Protein AF-A0A2Z6QNI7-F1 (afdb_monomer_lite)

Organism: NCBI:txid94130

Foldseek 3Di:
DLLVVLVVCVVVVHDDPPQPDAAEDDDPDDPPPCPVQQVAWDWDDRNPDTYTYHHDDQPHWDDDPRDTDGNVPDCVVLVVVLVVVVVVVVVVCVPDPDDPVRVVCCCVPPSVVVSVD

pLDDT: mean 85.78, std 10.95, range [50.5, 96.69]

Seque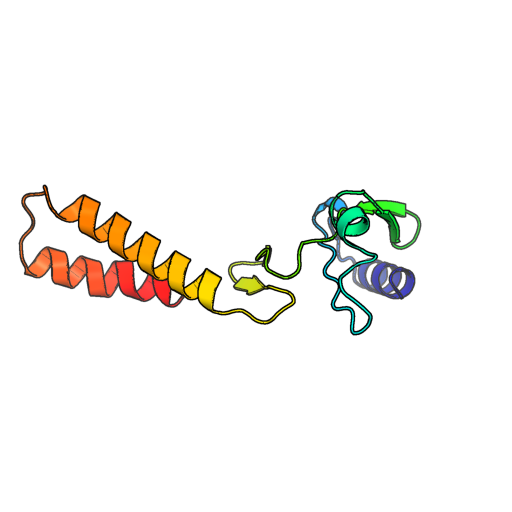nce (117 aa):
MLSIADSFYRLNDIQINKNKSELMMRTKIYKHRYSHIYNNKIDIQFGRESISIKAKQPHEPTRILGVYFNIENDEQYLISKVKAKINYLTNLMWKKKITDKHILYIFNRIIIPRVEY

Structure (mmCIF, N/CA/C/O backbone):
data_AF-A0A2Z6QNI7-F1
#
_entry.id   AF-A0A2Z6QNI7-F1
#
loop_
_atom_site.group_PDB
_atom_site.id
_atom_site.type_symbol
_atom_site.label_atom_id
_atom_site.label_alt_id
_atom_site.label_comp_id
_atom_site.label_asym_id
_atom_site.label_entity_id
_atom_site.label_seq_id
_atom_site.pdbx_PDB_ins_code
_atom_site.Cartn_x
_atom_site.Cartn_y
_atom_site.Cartn_z
_atom_site.occupancy
_atom_site.B_iso_or_equiv
_atom_site.auth_seq_id
_atom_site.auth_comp_id
_atom_site.auth_asym_id
_atom_site.auth_atom_id
_atom_site.pdbx_PDB_model_num
ATOM 1 N N . MET A 1 1 ? 18.833 -1.186 -20.604 1.00 66.19 1 MET A N 1
ATOM 2 C CA . MET A 1 1 ? 18.492 -1.951 -19.380 1.00 66.19 1 MET A CA 1
ATOM 3 C C . MET A 1 1 ? 17.054 -2.473 -19.422 1.00 66.19 1 MET A C 1
ATOM 5 O O . MET A 1 1 ? 16.879 -3.670 -19.261 1.00 66.19 1 MET A O 1
ATOM 9 N N . LEU A 1 2 ? 16.038 -1.651 -19.733 1.00 88.81 2 LEU A N 1
ATOM 10 C CA . LEU A 1 2 ? 14.641 -2.124 -19.857 1.00 88.81 2 LEU A CA 1
ATOM 11 C C . LEU A 1 2 ? 14.394 -3.103 -21.018 1.00 88.81 2 LEU A C 1
ATOM 13 O O . LEU A 1 2 ? 13.542 -3.974 -20.903 1.00 88.81 2 LEU A O 1
ATOM 17 N N . SER A 1 3 ? 15.169 -3.023 -22.102 1.00 90.62 3 SER A N 1
ATOM 18 C CA . SER A 1 3 ? 15.144 -4.020 -23.183 1.00 90.62 3 SER A CA 1
ATOM 19 C C . SER A 1 3 ? 15.540 -5.426 -22.715 1.00 90.62 3 SER A C 1
ATOM 21 O O . SER A 1 3 ? 14.971 -6.404 -23.186 1.00 90.62 3 SER A O 1
ATOM 23 N N . ILE A 1 4 ? 16.472 -5.522 -21.760 1.00 92.31 4 ILE A N 1
ATOM 24 C CA . ILE A 1 4 ? 16.910 -6.792 -21.162 1.00 92.31 4 ILE A CA 1
ATOM 25 C C . ILE A 1 4 ? 15.809 -7.354 -20.255 1.00 92.31 4 ILE A C 1
ATOM 27 O O . ILE A 1 4 ? 15.534 -8.551 -20.279 1.00 92.31 4 ILE A O 1
ATOM 31 N N . ALA A 1 5 ? 15.136 -6.485 -19.493 1.00 91.94 5 ALA A N 1
ATOM 32 C CA . ALA A 1 5 ? 13.981 -6.880 -18.692 1.00 91.94 5 ALA A CA 1
ATOM 33 C C . ALA A 1 5 ? 12.845 -7.405 -19.587 1.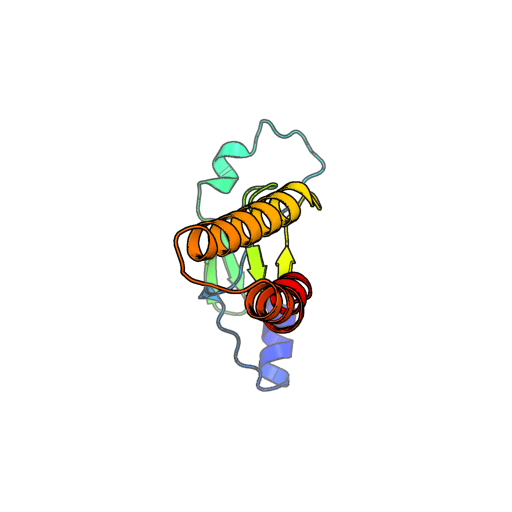00 91.94 5 ALA A C 1
ATOM 35 O O . ALA A 1 5 ? 12.345 -8.497 -19.350 1.00 91.94 5 ALA A O 1
ATOM 36 N N . ASP A 1 6 ? 12.508 -6.694 -20.670 1.00 93.12 6 ASP A N 1
ATOM 37 C CA . ASP A 1 6 ? 11.508 -7.137 -21.653 1.00 93.12 6 ASP A CA 1
ATOM 38 C C . ASP A 1 6 ? 11.880 -8.486 -22.289 1.00 93.12 6 ASP A C 1
ATOM 40 O O . ASP A 1 6 ? 11.036 -9.377 -22.367 1.00 93.12 6 ASP A O 1
ATOM 44 N N . SER A 1 7 ? 13.151 -8.698 -22.658 1.00 93.12 7 SER A N 1
ATOM 45 C CA . SER A 1 7 ? 13.592 -10.003 -23.165 1.00 93.12 7 SER A CA 1
ATOM 46 C C . SER A 1 7 ? 13.483 -11.110 -22.119 1.00 93.12 7 SER A C 1
ATOM 48 O O . SER A 1 7 ? 13.075 -12.215 -22.457 1.00 93.12 7 SER A O 1
ATOM 50 N N . PHE A 1 8 ? 13.801 -10.817 -20.855 1.00 94.38 8 PHE A N 1
ATOM 51 C CA . PHE A 1 8 ? 13.665 -11.777 -19.763 1.00 94.38 8 PHE A CA 1
ATOM 52 C C . PHE A 1 8 ? 12.198 -12.150 -19.534 1.00 94.38 8 PHE A C 1
ATOM 54 O O . PHE A 1 8 ? 11.881 -13.332 -19.433 1.00 94.38 8 PHE A O 1
ATOM 61 N N . TYR A 1 9 ? 11.293 -11.169 -19.505 1.00 94.12 9 TYR A N 1
ATOM 62 C CA . TYR A 1 9 ? 9.864 -11.431 -19.345 1.00 94.12 9 TYR A CA 1
ATOM 63 C C . TYR A 1 9 ? 9.319 -12.280 -20.489 1.00 94.12 9 TYR A C 1
ATOM 65 O O . TYR A 1 9 ? 8.621 -13.254 -20.236 1.00 94.12 9 TYR A O 1
ATOM 73 N N . ARG A 1 10 ? 9.705 -11.974 -21.732 1.00 92.75 10 ARG A N 1
ATOM 74 C CA . ARG A 1 10 ? 9.294 -12.752 -22.908 1.00 92.75 10 ARG A CA 1
ATOM 75 C C . ARG A 1 10 ? 9.860 -14.168 -22.919 1.00 92.75 10 ARG A C 1
ATOM 77 O O . ARG A 1 10 ? 9.159 -15.075 -23.331 1.00 92.75 10 ARG A O 1
ATOM 84 N N . LEU A 1 11 ? 11.107 -14.357 -22.488 1.00 96.38 11 LEU A N 1
ATOM 85 C CA . LEU A 1 11 ? 11.728 -15.682 -22.418 1.00 96.38 11 LEU A CA 1
ATOM 86 C C . LEU A 1 11 ? 11.055 -16.583 -21.374 1.00 96.38 11 LEU A C 1
ATOM 88 O O . LEU A 1 11 ? 11.033 -17.794 -21.545 1.00 96.38 11 LEU A O 1
ATOM 92 N N . ASN A 1 12 ? 10.517 -15.993 -20.307 1.00 96.69 12 ASN A N 1
ATOM 93 C CA . ASN A 1 12 ? 9.862 -16.719 -19.219 1.00 96.69 12 ASN A CA 1
ATOM 94 C C . ASN A 1 12 ? 8.323 -16.698 -19.314 1.00 96.69 12 ASN A C 1
ATOM 96 O O . ASN A 1 12 ? 7.664 -17.008 -18.326 1.00 96.69 12 ASN A O 1
ATOM 100 N N . ASP A 1 13 ? 7.749 -16.275 -20.448 1.00 95.06 13 ASP A N 1
ATOM 101 C CA . ASP A 1 13 ? 6.298 -16.116 -20.640 1.00 95.06 13 ASP A CA 1
ATOM 102 C C . ASP A 1 13 ? 5.598 -15.297 -19.531 1.00 95.06 13 ASP A C 1
ATOM 104 O O . ASP A 1 13 ? 4.446 -15.526 -19.159 1.00 95.06 13 ASP A O 1
ATOM 108 N N . ILE A 1 14 ? 6.292 -14.286 -18.998 1.00 94.75 14 ILE A N 1
ATOM 109 C CA . ILE A 1 14 ? 5.768 -13.373 -17.980 1.00 94.75 14 ILE A CA 1
ATOM 110 C C . ILE A 1 14 ? 5.111 -12.178 -18.668 1.00 94.75 14 ILE A C 1
ATOM 112 O O . ILE A 1 14 ? 5.773 -11.339 -19.284 1.00 94.75 14 ILE A O 1
ATOM 116 N N . GLN A 1 15 ? 3.800 -12.034 -18.493 1.00 91.25 15 GLN A N 1
ATOM 117 C CA . GLN A 1 15 ? 3.079 -10.854 -18.956 1.00 91.25 15 GLN A CA 1
ATOM 118 C C . GLN A 1 15 ? 3.156 -9.721 -17.922 1.00 91.25 15 GLN A C 1
ATOM 120 O O . GLN A 1 15 ? 2.633 -9.829 -16.813 1.00 91.25 15 GLN A O 1
ATOM 125 N N . ILE A 1 16 ? 3.762 -8.593 -18.302 1.00 89.81 16 ILE A N 1
ATOM 126 C CA . ILE A 1 16 ? 3.847 -7.391 -17.462 1.00 89.81 16 ILE A CA 1
ATOM 127 C C . ILE A 1 16 ? 2.902 -6.309 -17.977 1.00 89.81 16 ILE A C 1
ATOM 129 O O . ILE A 1 16 ? 2.924 -5.939 -19.150 1.00 89.81 16 ILE A O 1
ATOM 133 N N . ASN A 1 17 ? 2.108 -5.730 -17.075 1.00 89.88 17 ASN A N 1
ATOM 134 C CA . ASN A 1 17 ? 1.338 -4.527 -17.373 1.00 89.88 17 ASN A CA 1
ATOM 135 C C . ASN A 1 17 ? 2.226 -3.286 -17.210 1.00 89.88 17 ASN A C 1
ATOM 137 O O . ASN A 1 17 ? 2.317 -2.713 -16.123 1.00 89.88 17 ASN A O 1
ATOM 141 N N . LYS A 1 18 ? 2.868 -2.870 -18.303 1.00 88.75 18 LYS A N 1
ATOM 142 C CA . LYS A 1 18 ? 3.812 -1.742 -18.323 1.00 88.75 18 LYS A CA 1
ATOM 143 C C . LYS A 1 18 ? 3.166 -0.400 -17.943 1.00 88.75 18 LYS A C 1
ATOM 145 O O . LYS A 1 18 ? 3.831 0.467 -17.393 1.00 88.75 18 LYS A O 1
ATOM 150 N N . ASN A 1 19 ? 1.855 -0.243 -18.144 1.00 87.50 19 ASN A N 1
ATOM 151 C CA . ASN A 1 19 ? 1.124 0.969 -17.749 1.00 87.50 19 ASN A CA 1
ATOM 152 C C . ASN A 1 19 ? 0.943 1.098 -16.228 1.00 87.50 19 ASN A C 1
ATOM 154 O O . ASN A 1 19 ? 0.613 2.176 -15.743 1.00 87.50 19 ASN A O 1
ATOM 158 N N . LYS A 1 20 ? 1.138 0.009 -15.472 1.00 88.12 20 LYS A N 1
ATOM 159 C CA . LYS A 1 20 ? 1.143 0.017 -14.000 1.00 88.12 20 LYS A CA 1
ATOM 160 C C . LYS A 1 20 ? 2.544 0.223 -13.412 1.00 88.12 20 LYS A C 1
ATOM 162 O O . LYS A 1 20 ? 2.710 0.110 -12.200 1.00 88.12 20 LYS A O 1
ATOM 167 N N . SER A 1 21 ? 3.553 0.465 -14.247 1.00 89.25 21 SER A N 1
ATOM 168 C CA . SER A 1 21 ? 4.908 0.754 -13.786 1.00 89.25 21 SER A CA 1
ATOM 169 C C . SER A 1 21 ? 4.996 2.159 -13.189 1.00 89.25 21 SER A C 1
ATOM 171 O O . SER A 1 21 ? 4.403 3.105 -13.699 1.00 89.25 21 SER A O 1
ATOM 173 N N . GLU A 1 22 ? 5.772 2.287 -12.117 1.00 89.38 22 GLU A N 1
ATOM 174 C CA . GLU A 1 22 ? 5.972 3.536 -11.381 1.00 89.38 22 GLU A CA 1
ATOM 175 C C . GLU A 1 22 ? 7.439 3.963 -11.494 1.00 89.38 22 GLU A C 1
ATOM 177 O O . GLU A 1 22 ? 8.342 3.145 -11.305 1.00 89.38 22 GLU A O 1
ATOM 182 N N . LEU A 1 23 ? 7.689 5.239 -11.813 1.00 88.56 23 LEU A N 1
ATOM 183 C CA . LEU A 1 23 ? 9.044 5.784 -11.918 1.00 88.56 23 LEU A CA 1
ATOM 184 C C . LEU A 1 23 ? 9.433 6.488 -10.618 1.00 88.56 23 LEU A C 1
ATOM 186 O O . LEU A 1 23 ? 8.880 7.528 -10.263 1.00 88.56 23 LEU A O 1
ATOM 190 N N . MET A 1 24 ? 10.448 5.948 -9.951 1.00 86.94 24 MET A N 1
ATOM 191 C CA . MET A 1 24 ? 11.058 6.529 -8.760 1.00 86.94 24 MET A CA 1
ATOM 192 C C . MET A 1 24 ? 12.507 6.904 -9.047 1.00 86.94 24 MET A C 1
ATOM 194 O O . MET A 1 24 ? 13.275 6.086 -9.549 1.00 86.94 24 MET A O 1
ATOM 198 N N . MET A 1 25 ? 12.896 8.136 -8.722 1.00 82.31 25 MET A N 1
ATOM 199 C CA . MET A 1 25 ? 14.231 8.657 -9.017 1.00 82.31 25 MET A CA 1
ATOM 200 C C . MET A 1 25 ? 14.860 9.271 -7.771 1.00 82.31 25 MET A C 1
ATOM 202 O O . MET A 1 25 ? 14.355 10.253 -7.235 1.00 82.31 25 MET A O 1
ATOM 206 N N . ARG A 1 26 ? 16.005 8.735 -7.341 1.00 76.00 26 ARG A N 1
ATOM 207 C CA . ARG A 1 26 ? 16.826 9.327 -6.278 1.00 76.00 26 ARG A CA 1
ATOM 208 C C . ARG A 1 26 ? 17.989 10.086 -6.916 1.00 76.00 26 ARG A C 1
ATOM 210 O O . ARG A 1 26 ? 18.907 9.464 -7.443 1.00 76.00 26 ARG A O 1
ATOM 217 N N . THR A 1 27 ? 17.961 11.418 -6.892 1.00 68.12 27 THR A N 1
ATOM 218 C CA . THR A 1 27 ? 19.075 12.240 -7.399 1.00 68.12 27 THR A CA 1
ATOM 219 C C . THR A 1 27 ? 19.999 12.684 -6.268 1.00 68.12 27 THR A C 1
ATOM 221 O O . THR A 1 27 ? 19.537 13.053 -5.192 1.00 68.12 27 THR A O 1
ATOM 224 N N . LYS A 1 28 ? 21.313 12.686 -6.520 1.00 62.84 28 LYS A N 1
ATOM 225 C CA . LYS A 1 28 ? 22.319 13.276 -5.618 1.00 62.84 28 LYS A CA 1
ATOM 226 C C . LYS A 1 28 ? 22.590 14.760 -5.917 1.00 62.84 28 LYS A C 1
ATOM 228 O O . LYS A 1 28 ? 23.290 15.410 -5.151 1.00 62.84 28 LYS A O 1
ATOM 233 N N . ILE A 1 29 ? 22.062 15.300 -7.023 1.00 53.19 29 ILE A N 1
ATOM 234 C CA . ILE A 1 29 ? 22.453 16.609 -7.570 1.00 53.19 29 ILE A CA 1
ATOM 235 C C . ILE A 1 29 ? 21.275 17.594 -7.483 1.00 53.19 29 ILE A C 1
ATOM 237 O O . ILE A 1 29 ? 20.213 17.344 -8.048 1.00 53.19 29 ILE A O 1
ATOM 241 N N . TYR A 1 30 ? 21.503 18.690 -6.747 1.00 50.50 30 TYR A N 1
ATOM 242 C CA . TYR A 1 30 ? 20.702 19.909 -6.540 1.00 50.50 30 TYR A CA 1
ATOM 243 C C . TYR A 1 30 ? 19.194 19.848 -6.863 1.00 50.50 30 TYR A C 1
ATOM 245 O O . TYR A 1 30 ? 18.761 19.950 -8.012 1.00 50.50 30 TYR A O 1
ATOM 253 N N . LYS A 1 31 ? 18.388 19.832 -5.790 1.00 52.97 31 LYS A N 1
ATOM 254 C CA . LYS A 1 31 ? 16.910 19.808 -5.756 1.00 52.97 31 LYS A CA 1
ATOM 255 C C . LYS A 1 31 ? 16.207 20.890 -6.599 1.00 52.97 31 LYS A C 1
ATOM 257 O O . LYS A 1 31 ? 15.034 20.733 -6.922 1.00 52.97 31 LYS A O 1
ATOM 262 N N . HIS A 1 32 ? 16.891 21.970 -6.978 1.00 51.91 32 HIS A N 1
ATOM 263 C CA . HIS A 1 32 ? 16.262 23.153 -7.573 1.00 51.91 32 HIS A CA 1
ATOM 264 C C . HIS A 1 32 ? 15.952 23.055 -9.077 1.00 51.91 32 HIS A C 1
ATOM 266 O O . HIS A 1 32 ? 15.115 23.814 -9.552 1.00 51.91 32 HIS A O 1
ATOM 272 N N . ARG A 1 33 ? 16.559 22.130 -9.840 1.00 50.72 33 ARG A N 1
ATOM 273 C CA . ARG A 1 33 ? 16.358 22.054 -11.308 1.00 50.72 33 ARG A CA 1
ATOM 274 C C . ARG A 1 33 ? 15.248 21.106 -11.775 1.00 50.72 33 ARG A C 1
ATOM 276 O O . ARG A 1 33 ? 14.972 21.049 -12.968 1.00 50.72 33 ARG A O 1
ATOM 283 N N . TYR A 1 34 ? 14.607 20.369 -10.867 1.00 54.12 34 TYR A N 1
ATOM 284 C CA . TYR A 1 34 ? 13.800 19.202 -11.246 1.00 54.12 34 TYR A CA 1
ATOM 285 C C . TYR A 1 34 ? 12.360 19.197 -10.723 1.00 54.12 34 TYR A C 1
ATOM 287 O O . TYR A 1 34 ? 11.654 18.215 -10.935 1.00 54.12 34 TYR A O 1
ATOM 295 N N . SER A 1 35 ? 11.873 20.284 -10.112 1.00 55.84 35 SER A N 1
ATOM 296 C CA . SER A 1 35 ? 10.451 20.383 -9.726 1.00 55.84 35 SER A CA 1
ATOM 297 C C . SER A 1 35 ? 9.517 20.175 -10.930 1.00 55.84 35 SER A C 1
ATOM 299 O O . SER A 1 35 ? 8.489 19.513 -10.812 1.00 55.84 35 SER A O 1
ATOM 301 N N . HIS A 1 36 ? 9.926 20.651 -12.110 1.00 56.09 36 HIS A N 1
ATOM 302 C CA . HIS A 1 36 ? 9.205 20.472 -13.370 1.00 56.09 36 HIS A CA 1
ATOM 303 C C . HIS A 1 36 ? 9.224 19.023 -13.890 1.00 56.09 36 HIS A C 1
ATOM 305 O O . HIS A 1 36 ? 8.291 18.620 -14.580 1.00 56.09 36 HIS A O 1
ATOM 311 N N . ILE A 1 37 ? 10.231 18.215 -13.530 1.00 64.62 37 ILE A N 1
ATOM 312 C CA . ILE A 1 37 ? 10.332 16.811 -13.969 1.00 64.62 37 ILE A CA 1
ATOM 313 C C . ILE A 1 37 ? 9.257 15.952 -13.305 1.00 64.62 37 ILE A C 1
ATOM 315 O O . ILE A 1 37 ? 8.681 15.087 -13.956 1.00 64.62 37 ILE A O 1
ATOM 319 N N . TYR A 1 38 ? 8.922 16.223 -12.042 1.00 70.12 38 TYR A N 1
ATOM 320 C CA . TYR A 1 38 ? 7.873 15.471 -11.354 1.00 70.12 38 TYR A CA 1
ATOM 321 C C . TYR A 1 38 ? 6.473 15.780 -11.870 1.00 70.12 38 TYR A C 1
ATOM 323 O O . TYR A 1 38 ? 5.575 14.999 -11.602 1.00 70.12 38 TYR A O 1
ATOM 331 N N . ASN A 1 39 ? 6.251 16.896 -12.574 1.00 75.12 39 ASN A N 1
ATOM 332 C CA . ASN A 1 39 ? 4.931 17.248 -13.104 1.00 75.12 39 ASN A CA 1
ATOM 333 C C . ASN A 1 39 ? 4.716 16.812 -14.554 1.00 75.12 39 ASN A C 1
ATOM 335 O O . ASN A 1 39 ? 3.567 16.610 -14.951 1.00 75.12 39 ASN A O 1
ATOM 339 N N . ASN A 1 40 ? 5.795 16.594 -15.300 1.00 82.56 40 ASN A N 1
ATOM 340 C CA . ASN A 1 40 ? 5.734 16.216 -16.702 1.00 82.56 40 ASN A CA 1
ATOM 341 C C . ASN A 1 40 ? 5.771 14.692 -16.866 1.00 82.56 40 ASN A C 1
ATOM 343 O O . ASN A 1 40 ? 6.365 13.970 -16.063 1.00 82.56 40 ASN A O 1
ATOM 347 N N . LYS A 1 41 ? 5.124 14.195 -17.923 1.00 85.31 41 LYS A N 1
ATOM 348 C CA . LYS A 1 41 ? 5.297 12.804 -18.347 1.00 85.31 41 LYS A CA 1
ATOM 349 C C . LYS A 1 41 ? 6.594 12.675 -19.136 1.00 85.31 41 LYS A C 1
ATOM 351 O O . LYS A 1 41 ? 6.969 13.586 -19.871 1.00 85.31 41 LYS A O 1
ATOM 356 N N . ILE A 1 42 ? 7.256 11.543 -18.962 1.00 87.25 42 ILE A N 1
ATOM 357 C CA . ILE A 1 42 ? 8.471 11.163 -19.666 1.00 87.25 42 ILE A CA 1
ATOM 358 C C . ILE A 1 42 ? 8.146 9.896 -20.443 1.00 87.25 42 ILE A C 1
ATOM 360 O O . ILE A 1 42 ? 7.601 8.946 -19.878 1.00 87.25 42 ILE A O 1
ATOM 364 N N . ASP A 1 43 ? 8.501 9.883 -21.720 1.00 89.56 43 ASP A N 1
ATOM 365 C CA . ASP A 1 43 ? 8.364 8.695 -22.548 1.00 89.56 43 ASP A CA 1
ATOM 366 C C . ASP A 1 43 ? 9.616 7.829 -22.408 1.00 89.56 43 ASP A C 1
ATOM 368 O O . ASP A 1 43 ? 10.747 8.280 -22.605 1.00 89.56 43 ASP A O 1
ATOM 372 N N . ILE A 1 44 ? 9.409 6.576 -22.018 1.00 88.56 44 ILE A N 1
ATOM 373 C CA . ILE A 1 44 ? 10.464 5.610 -21.733 1.00 88.56 44 ILE A CA 1
ATOM 374 C C . ILE A 1 44 ? 10.278 4.424 -22.668 1.00 88.56 44 ILE A C 1
ATOM 376 O O . ILE A 1 44 ? 9.207 3.824 -22.713 1.00 88.56 44 ILE A O 1
ATOM 380 N N . GLN A 1 45 ? 11.334 4.031 -23.379 1.00 90.56 45 GLN A N 1
ATOM 381 C CA . GLN A 1 45 ? 11.300 2.777 -24.126 1.00 90.56 45 GLN A CA 1
ATOM 382 C C . GLN A 1 45 ? 11.402 1.566 -23.194 1.00 90.56 45 GLN A C 1
ATOM 384 O O . GLN A 1 45 ? 12.376 1.399 -22.454 1.00 90.56 45 GLN A O 1
ATOM 389 N N . PHE A 1 46 ? 10.419 0.677 -23.300 1.00 88.44 46 PHE A N 1
ATOM 390 C CA . PHE A 1 46 ? 10.348 -0.600 -22.609 1.00 88.44 46 PHE A CA 1
ATOM 391 C C . PHE A 1 46 ? 10.208 -1.726 -23.640 1.00 88.44 46 PHE A C 1
ATOM 393 O O . PHE A 1 46 ? 9.109 -2.101 -24.067 1.00 88.44 46 PHE A O 1
ATOM 400 N N . GLY A 1 47 ? 11.354 -2.281 -24.037 1.00 86.69 47 GLY A N 1
ATOM 401 C CA . GLY A 1 47 ? 11.416 -3.257 -25.120 1.00 86.69 47 GLY A CA 1
ATOM 402 C C . GLY A 1 47 ? 11.132 -2.582 -26.458 1.00 86.69 47 GLY A C 1
ATOM 403 O O . GLY A 1 47 ? 11.843 -1.659 -26.841 1.00 86.69 47 GLY A O 1
ATOM 404 N N . ARG A 1 48 ? 10.095 -3.046 -27.160 1.00 85.62 48 ARG A N 1
ATOM 405 C CA . ARG A 1 48 ? 9.649 -2.476 -28.447 1.00 85.62 48 ARG A CA 1
ATOM 406 C C . ARG A 1 48 ? 8.593 -1.376 -28.306 1.00 85.62 48 ARG A C 1
ATOM 408 O O . ARG A 1 48 ? 8.232 -0.754 -29.298 1.00 85.62 48 ARG A O 1
ATOM 415 N N . GLU A 1 49 ? 8.088 -1.154 -27.098 1.00 89.06 49 GLU A N 1
ATOM 416 C CA . GLU A 1 49 ? 7.002 -0.216 -26.813 1.00 89.06 49 GLU A CA 1
ATOM 417 C C . GLU A 1 49 ? 7.537 1.009 -26.067 1.00 89.06 49 GLU A C 1
ATOM 419 O O . GLU A 1 49 ? 8.530 0.920 -25.343 1.00 89.06 49 GLU A O 1
ATOM 424 N N . SER A 1 50 ? 6.867 2.150 -26.221 1.00 89.69 50 SER A N 1
ATOM 425 C CA . SER A 1 50 ? 7.128 3.353 -25.427 1.00 89.69 50 SER A CA 1
ATOM 426 C C . SER A 1 50 ? 6.013 3.541 -24.406 1.00 89.69 50 SER A C 1
ATOM 428 O O . SER A 1 50 ? 4.837 3.414 -24.749 1.00 89.69 50 SER A O 1
ATOM 430 N N . ILE A 1 51 ? 6.377 3.838 -23.162 1.00 91.19 51 ILE A N 1
ATOM 431 C CA . ILE A 1 51 ? 5.436 4.105 -22.074 1.00 91.19 51 ILE A CA 1
ATOM 432 C C . ILE A 1 51 ? 5.623 5.521 -21.550 1.00 91.19 51 ILE A C 1
ATOM 434 O O . ILE A 1 51 ? 6.741 5.948 -21.273 1.00 91.19 51 ILE A O 1
ATOM 438 N N . SER A 1 52 ? 4.511 6.235 -21.390 1.00 90.94 52 SER A N 1
ATOM 439 C CA . SER A 1 52 ? 4.497 7.603 -20.878 1.00 90.94 52 SER A CA 1
ATOM 440 C C . SER A 1 52 ? 4.242 7.589 -19.373 1.00 90.94 52 SER A C 1
ATOM 442 O O . SER A 1 52 ? 3.116 7.339 -18.931 1.00 90.94 52 SER A O 1
ATOM 444 N N . ILE A 1 53 ? 5.284 7.826 -18.573 1.00 89.12 53 ILE A N 1
ATOM 445 C CA . ILE A 1 53 ? 5.245 7.708 -17.108 1.00 89.12 53 ILE A CA 1
ATOM 446 C C . ILE A 1 53 ? 5.608 9.039 -16.453 1.00 89.12 53 ILE A C 1
ATOM 448 O O . ILE A 1 53 ? 6.506 9.756 -16.886 1.00 89.12 53 ILE A O 1
ATOM 452 N N . LYS A 1 54 ? 4.902 9.364 -15.369 1.00 89.06 54 LYS A N 1
ATOM 453 C CA . LYS A 1 54 ? 5.202 10.503 -14.500 1.00 89.06 54 LYS A CA 1
ATOM 454 C C . LYS A 1 54 ? 6.095 10.045 -13.345 1.00 89.06 54 LYS A C 1
ATOM 456 O O . LYS A 1 54 ? 5.794 9.042 -12.704 1.00 89.06 54 LYS A O 1
ATOM 461 N N . ALA A 1 55 ? 7.168 10.781 -13.064 1.00 87.44 55 ALA A N 1
ATOM 462 C CA . ALA A 1 55 ? 8.015 10.490 -11.911 1.00 87.44 55 ALA A CA 1
ATOM 463 C C . ALA A 1 55 ? 7.286 10.805 -10.593 1.00 87.44 55 ALA A C 1
ATOM 465 O O . ALA A 1 55 ? 6.666 11.862 -10.454 1.00 87.44 55 ALA A O 1
ATOM 466 N N . LYS A 1 56 ? 7.397 9.906 -9.612 1.00 86.94 56 LYS A N 1
ATOM 467 C CA . LYS A 1 56 ? 6.872 10.105 -8.255 1.00 86.94 56 LYS A CA 1
ATOM 468 C C . LYS A 1 56 ? 7.706 11.116 -7.483 1.00 86.94 56 LYS A C 1
ATOM 470 O O . LYS A 1 56 ? 8.931 11.141 -7.610 1.00 86.94 56 LYS A O 1
ATOM 475 N N . GLN A 1 57 ? 7.046 11.941 -6.669 1.00 82.94 57 GLN A N 1
ATOM 476 C CA . GLN A 1 57 ? 7.767 12.883 -5.813 1.00 82.94 57 GLN A CA 1
ATOM 477 C C . GLN A 1 57 ? 8.555 12.137 -4.719 1.00 82.94 57 GLN A C 1
ATOM 479 O O . GLN A 1 57 ? 8.125 11.069 -4.284 1.00 82.94 57 GLN A O 1
ATOM 484 N N . PRO A 1 58 ? 9.667 12.700 -4.207 1.00 79.25 58 PRO A N 1
ATOM 485 C CA . PRO A 1 58 ? 10.536 11.999 -3.255 1.00 79.25 58 PRO A CA 1
ATOM 486 C C . PRO A 1 58 ? 9.840 11.509 -1.975 1.00 79.25 58 PRO A C 1
ATOM 488 O O . PRO A 1 58 ? 10.114 10.408 -1.492 1.00 79.25 58 PRO A O 1
ATOM 491 N N . HIS A 1 59 ? 8.905 12.313 -1.464 1.00 79.25 59 HIS A N 1
ATOM 492 C CA . HIS A 1 59 ? 8.115 12.021 -0.265 1.00 79.25 59 HIS A CA 1
ATOM 493 C C . HIS A 1 59 ? 6.735 11.428 -0.583 1.00 79.25 59 HIS A C 1
ATOM 495 O O . HIS A 1 59 ? 5.961 11.163 0.333 1.00 79.25 59 HIS A O 1
ATOM 501 N N . GLU A 1 60 ? 6.402 11.226 -1.862 1.00 83.69 60 GLU A N 1
ATOM 502 C CA . GLU A 1 60 ? 5.147 10.586 -2.244 1.00 83.69 60 GLU A CA 1
ATOM 503 C C . GLU A 1 60 ? 5.299 9.061 -2.125 1.00 83.69 60 GLU A C 1
ATOM 505 O O . GLU A 1 60 ? 6.101 8.448 -2.834 1.00 83.69 60 GLU A O 1
ATOM 510 N N . PRO A 1 61 ? 4.532 8.417 -1.238 1.00 86.62 61 PRO A N 1
ATOM 511 C CA . PRO A 1 61 ? 4.609 6.986 -1.027 1.00 86.62 61 PRO A CA 1
ATOM 512 C C . PRO A 1 61 ? 3.802 6.254 -2.099 1.00 86.62 61 PRO A C 1
ATOM 514 O O . PRO A 1 61 ? 2.651 6.585 -2.385 1.00 86.62 61 PRO A O 1
ATOM 517 N N . THR A 1 62 ? 4.379 5.196 -2.648 1.00 88.69 62 THR A N 1
ATOM 518 C CA . THR A 1 62 ? 3.735 4.320 -3.628 1.00 88.69 62 THR A CA 1
ATOM 519 C C . THR A 1 62 ? 3.534 2.947 -3.015 1.00 88.69 62 THR A C 1
ATOM 521 O O . THR A 1 62 ? 4.435 2.409 -2.377 1.00 88.69 62 THR A O 1
ATOM 524 N N . ARG A 1 63 ? 2.347 2.367 -3.196 1.00 87.94 63 ARG A N 1
ATOM 525 C CA . ARG A 1 63 ? 2.023 1.047 -2.654 1.00 87.94 63 ARG A CA 1
ATOM 526 C C . ARG A 1 63 ? 2.188 -0.019 -3.728 1.00 87.94 63 ARG A C 1
ATOM 528 O O . ARG A 1 63 ? 1.443 -0.008 -4.703 1.00 87.94 63 ARG A O 1
ATOM 535 N N . ILE A 1 64 ? 3.095 -0.967 -3.516 1.00 87.75 64 ILE A N 1
ATOM 536 C CA . ILE A 1 64 ? 3.296 -2.119 -4.403 1.00 87.75 64 ILE A CA 1
ATOM 537 C C . ILE A 1 64 ? 3.042 -3.383 -3.581 1.00 87.75 64 ILE A C 1
ATOM 539 O O . ILE A 1 64 ? 3.672 -3.597 -2.551 1.00 87.75 64 ILE A O 1
ATOM 543 N N . LEU A 1 65 ? 2.061 -4.187 -4.007 1.00 86.06 65 LEU A N 1
ATOM 544 C CA . LEU A 1 65 ? 1.679 -5.465 -3.377 1.00 86.06 65 LEU A CA 1
ATOM 545 C C . LEU A 1 65 ? 1.406 -5.405 -1.861 1.00 86.06 65 LEU A C 1
ATOM 547 O O . LEU A 1 65 ? 1.546 -6.396 -1.158 1.00 86.06 65 LEU A O 1
ATOM 551 N N . GLY A 1 66 ? 0.977 -4.252 -1.351 1.00 82.25 66 GLY A N 1
ATOM 552 C CA . GLY A 1 66 ? 0.673 -4.069 0.070 1.00 82.25 66 GLY A CA 1
ATOM 553 C C . GLY A 1 66 ? 1.662 -3.163 0.790 1.00 82.25 66 GLY A C 1
ATOM 554 O O . GLY A 1 66 ? 1.220 -2.396 1.643 1.00 82.25 66 GLY A O 1
ATOM 555 N N . VAL A 1 67 ? 2.920 -3.147 0.347 1.00 85.31 67 VAL A N 1
ATOM 556 C CA . VAL A 1 67 ? 4.040 -2.439 0.980 1.00 85.31 67 VAL A CA 1
ATOM 557 C C . VAL A 1 67 ? 4.170 -1.021 0.431 1.00 85.31 67 VAL A C 1
ATOM 559 O O . VAL A 1 67 ? 3.980 -0.790 -0.766 1.00 85.31 67 VAL A O 1
ATOM 562 N N . TYR A 1 68 ? 4.475 -0.063 1.308 1.00 86.94 68 TYR A N 1
ATOM 563 C CA . TYR A 1 68 ? 4.734 1.324 0.925 1.00 86.94 68 TYR A CA 1
ATOM 564 C C . TYR A 1 68 ? 6.218 1.547 0.664 1.00 86.94 68 TYR A C 1
ATOM 566 O O . TYR A 1 68 ? 7.058 1.242 1.502 1.00 86.94 68 TYR A O 1
ATOM 574 N N . PHE A 1 69 ? 6.508 2.146 -0.482 1.00 87.06 69 PHE A N 1
ATOM 575 C CA . PHE A 1 69 ? 7.836 2.558 -0.900 1.00 87.06 69 PHE A CA 1
ATOM 576 C C . PHE A 1 69 ? 7.851 4.069 -1.056 1.00 87.06 69 PHE A C 1
ATOM 578 O O . PHE A 1 69 ? 6.931 4.649 -1.633 1.00 87.06 69 PHE A O 1
ATOM 585 N N . ASN A 1 70 ? 8.908 4.709 -0.586 1.00 85.69 70 ASN A N 1
ATOM 586 C CA . ASN A 1 70 ? 9.208 6.090 -0.923 1.00 85.69 70 ASN A CA 1
ATOM 587 C C . ASN A 1 70 ? 10.697 6.223 -1.234 1.00 85.69 70 ASN A C 1
ATOM 589 O O . ASN A 1 70 ? 11.517 5.365 -0.904 1.00 85.69 70 ASN A O 1
ATOM 593 N N . ILE A 1 71 ? 11.039 7.301 -1.928 1.00 83.38 71 ILE A N 1
ATOM 594 C CA . ILE A 1 71 ? 12.402 7.491 -2.414 1.00 83.38 71 ILE A CA 1
ATOM 595 C C . ILE A 1 71 ? 13.320 7.865 -1.257 1.00 83.38 71 ILE A C 1
ATOM 597 O O . ILE A 1 71 ? 14.457 7.417 -1.247 1.00 83.38 71 ILE A O 1
ATOM 601 N N . GLU A 1 72 ? 12.840 8.635 -0.280 1.00 80.56 72 GLU A N 1
ATOM 602 C CA . GLU A 1 72 ? 13.650 9.141 0.838 1.00 80.56 72 GLU A CA 1
ATOM 603 C C . GLU A 1 72 ? 13.710 8.206 2.059 1.00 80.56 72 GLU A C 1
ATOM 605 O O . GLU A 1 72 ? 14.349 8.547 3.048 1.00 80.56 72 GLU A O 1
ATOM 610 N N . ASN A 1 73 ? 13.105 7.014 1.995 1.00 74.50 73 ASN A N 1
ATOM 611 C CA . ASN A 1 73 ? 12.959 6.098 3.137 1.00 74.50 73 ASN A CA 1
ATOM 612 C C . ASN A 1 73 ? 12.325 6.769 4.374 1.00 74.50 73 ASN A C 1
ATOM 614 O O . ASN A 1 73 ? 12.761 6.580 5.506 1.00 74.50 73 ASN A O 1
ATOM 618 N N . ASP A 1 74 ? 11.316 7.607 4.139 1.00 80.19 74 ASP A N 1
ATOM 619 C CA . ASP A 1 74 ? 10.645 8.389 5.175 1.00 80.19 74 ASP A CA 1
ATOM 620 C C . ASP A 1 74 ? 9.510 7.591 5.838 1.00 80.19 74 ASP A C 1
ATOM 622 O O . ASP A 1 74 ? 8.431 7.392 5.272 1.00 80.19 74 ASP A O 1
ATOM 626 N N . GLU A 1 75 ? 9.738 7.137 7.064 1.00 83.31 75 GLU A N 1
ATOM 627 C CA . GLU A 1 75 ? 8.753 6.372 7.832 1.00 83.31 75 GLU A CA 1
ATOM 628 C C . GLU A 1 75 ? 7.598 7.235 8.364 1.00 83.31 75 GLU A C 1
ATOM 630 O O . GLU A 1 75 ? 6.551 6.702 8.743 1.00 83.31 75 GLU A O 1
ATOM 635 N N . GLN A 1 76 ? 7.723 8.569 8.363 1.00 86.69 76 GLN A N 1
ATOM 636 C CA . GLN A 1 76 ? 6.718 9.461 8.949 1.00 86.69 76 GLN A CA 1
ATOM 637 C C 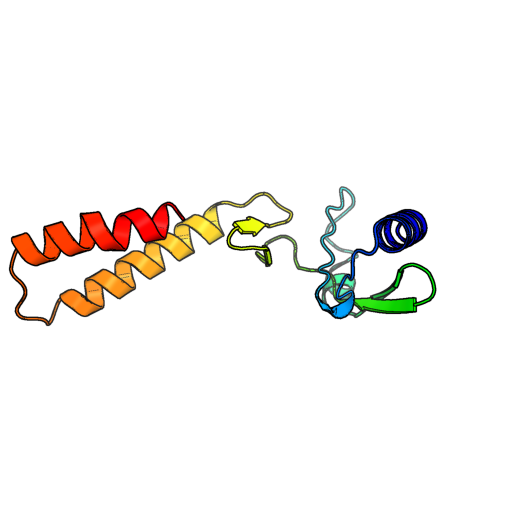. GLN A 1 76 ? 5.366 9.341 8.247 1.00 86.69 76 GLN A C 1
ATOM 639 O O . GLN A 1 76 ? 4.314 9.387 8.897 1.00 86.69 76 GLN A O 1
ATOM 644 N N . TYR A 1 77 ? 5.366 9.124 6.929 1.00 85.00 77 TYR A N 1
ATOM 645 C CA . TYR A 1 77 ? 4.133 8.851 6.199 1.00 85.00 77 TYR A CA 1
ATOM 646 C C . TYR A 1 77 ? 3.459 7.562 6.686 1.00 85.00 77 TYR A C 1
ATOM 648 O O . TYR A 1 77 ? 2.251 7.543 6.927 1.00 85.00 77 TYR A O 1
ATOM 656 N N . LEU A 1 78 ? 4.223 6.479 6.852 1.00 86.81 78 LEU A N 1
ATOM 657 C CA . LEU A 1 78 ? 3.667 5.199 7.282 1.00 86.81 78 LEU A CA 1
ATOM 658 C C . LEU A 1 78 ? 3.122 5.305 8.711 1.00 86.81 78 LEU A C 1
ATOM 660 O O . LEU A 1 78 ? 1.980 4.926 8.969 1.00 86.81 78 LEU A O 1
ATOM 664 N N . ILE A 1 79 ? 3.891 5.921 9.611 1.00 90.31 79 ILE A N 1
ATOM 665 C CA . ILE A 1 79 ? 3.502 6.154 11.006 1.00 90.31 79 ILE A CA 1
ATOM 666 C C . ILE A 1 79 ? 2.236 7.016 11.087 1.00 90.31 79 ILE A C 1
ATOM 668 O O . ILE A 1 79 ? 1.300 6.679 11.815 1.00 90.31 79 ILE A O 1
ATOM 672 N N . SER A 1 80 ? 2.174 8.125 10.344 1.00 90.88 80 SER A N 1
ATOM 673 C CA . SER A 1 80 ? 0.997 9.004 10.339 1.00 90.88 80 SER A CA 1
ATOM 674 C C . SER A 1 80 ? -0.242 8.288 9.799 1.00 90.88 80 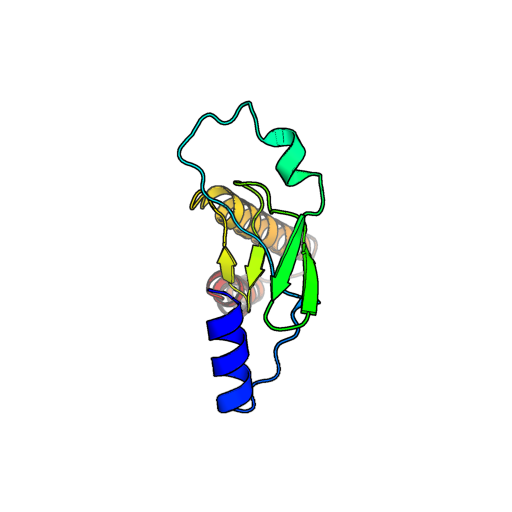SER A C 1
ATOM 676 O O . SER A 1 80 ? -1.328 8.425 10.366 1.00 90.88 80 SER A O 1
ATOM 678 N N . LYS A 1 81 ? -0.082 7.444 8.775 1.00 88.31 81 LYS A N 1
ATOM 679 C CA . LYS A 1 81 ? -1.160 6.622 8.221 1.00 88.31 81 LYS A CA 1
ATOM 680 C C . LYS A 1 81 ? -1.673 5.577 9.209 1.00 88.31 81 LYS A C 1
ATOM 682 O O . LYS A 1 81 ? -2.890 5.435 9.349 1.00 88.31 81 LYS A O 1
ATOM 687 N N . VAL A 1 82 ? -0.777 4.889 9.917 1.00 91.25 82 VAL A N 1
ATOM 688 C CA . VAL A 1 82 ? -1.132 3.940 10.986 1.00 91.25 82 VAL A CA 1
ATOM 689 C C . VAL A 1 82 ? -1.905 4.659 12.093 1.00 91.25 82 VAL A C 1
ATOM 691 O O . VAL A 1 82 ? -3.012 4.239 12.434 1.00 91.25 82 VAL A O 1
ATOM 694 N N . LYS A 1 83 ? -1.399 5.799 12.583 1.00 94.69 83 LYS A N 1
ATOM 695 C CA . LYS A 1 83 ? -2.083 6.620 13.599 1.00 94.69 83 LYS A CA 1
ATOM 696 C C . LYS A 1 83 ? -3.476 7.051 13.145 1.00 94.69 83 LYS A C 1
ATOM 698 O O . LYS A 1 83 ? -4.441 6.887 13.887 1.00 94.69 83 LYS A O 1
ATOM 703 N N . ALA A 1 84 ? -3.608 7.547 11.915 1.00 93.62 84 ALA A N 1
ATOM 704 C CA . ALA A 1 84 ? -4.896 7.950 11.359 1.00 93.62 84 ALA A CA 1
ATOM 705 C C . ALA A 1 84 ? -5.880 6.772 11.274 1.00 93.62 84 ALA A C 1
ATOM 707 O O . ALA A 1 84 ? -7.059 6.925 11.597 1.00 93.62 84 ALA A O 1
ATOM 708 N N . LYS A 1 85 ? -5.400 5.582 10.888 1.00 91.25 85 LYS A N 1
ATOM 709 C CA . LYS A 1 85 ? -6.217 4.366 10.813 1.00 91.25 85 LYS A CA 1
ATOM 710 C C . LYS A 1 85 ? -6.705 3.922 12.191 1.00 91.25 85 LYS A C 1
ATOM 712 O O . LYS A 1 85 ? -7.890 3.621 12.332 1.00 91.25 85 LYS A O 1
ATOM 717 N N . ILE A 1 86 ? -5.822 3.914 13.190 1.00 93.56 86 ILE A N 1
ATOM 718 C CA . ILE A 1 86 ? -6.168 3.586 14.579 1.00 93.56 86 ILE A CA 1
ATOM 719 C C . ILE A 1 86 ? -7.194 4.592 15.102 1.00 93.56 86 ILE A C 1
ATOM 721 O O . ILE A 1 86 ? -8.261 4.185 15.549 1.00 93.56 86 ILE A O 1
ATOM 725 N N . ASN A 1 87 ? -6.935 5.894 14.951 1.00 94.38 87 ASN A N 1
ATOM 726 C CA . ASN A 1 87 ? -7.851 6.948 15.394 1.00 94.38 87 ASN A CA 1
ATOM 727 C C . ASN A 1 87 ? -9.234 6.812 14.753 1.00 94.38 87 ASN A C 1
ATOM 729 O O . ASN A 1 87 ? -10.246 6.915 15.440 1.00 94.38 87 ASN A O 1
ATOM 733 N N . 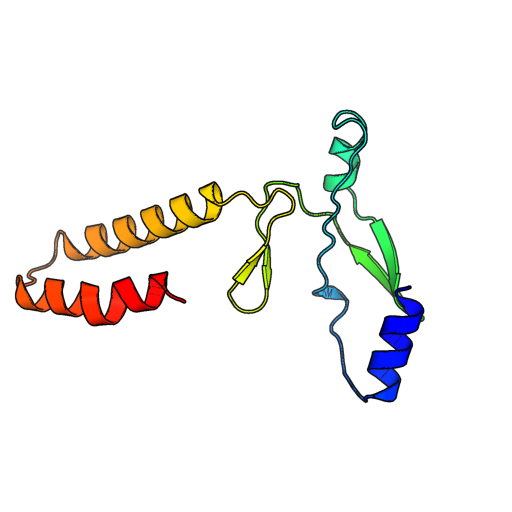TYR A 1 88 ? -9.294 6.532 13.450 1.00 93.25 88 TYR A N 1
ATOM 734 C CA . TYR A 1 88 ? -10.554 6.291 12.753 1.00 93.25 88 TYR A CA 1
ATOM 735 C C . TYR A 1 88 ? -11.330 5.104 13.346 1.00 93.25 88 TYR A C 1
ATOM 737 O O . TYR A 1 88 ? -12.524 5.227 13.624 1.00 93.25 88 TYR A O 1
ATOM 745 N N . LEU A 1 89 ? -10.662 3.969 13.577 1.00 90.50 89 LEU A N 1
ATOM 746 C CA . LEU A 1 89 ? -11.294 2.777 14.153 1.00 90.50 89 LEU A CA 1
ATOM 747 C C . LEU A 1 89 ? -11.757 3.021 15.595 1.00 90.50 89 LEU A C 1
ATOM 749 O O . LEU A 1 89 ? -12.870 2.640 15.950 1.00 90.50 89 LEU A O 1
ATOM 753 N N . THR A 1 90 ? -10.956 3.714 16.402 1.00 91.31 90 THR A N 1
ATOM 754 C CA . THR A 1 90 ? -11.324 4.096 17.771 1.00 91.31 90 THR A CA 1
ATOM 755 C C . THR A 1 90 ? -12.530 5.032 17.784 1.00 91.31 90 THR A C 1
ATOM 757 O O . THR A 1 90 ? -13.482 4.803 18.530 1.00 91.31 90 THR A O 1
ATOM 760 N N . ASN A 1 91 ? -12.561 6.028 16.895 1.00 92.81 91 ASN A N 1
ATOM 761 C CA . ASN A 1 91 ? -13.682 6.961 16.772 1.00 92.81 91 ASN A CA 1
ATOM 762 C C . ASN A 1 91 ? -14.988 6.264 16.363 1.00 92.81 91 ASN A C 1
ATOM 764 O O . ASN A 1 91 ? -16.060 6.644 16.834 1.00 92.81 91 ASN A O 1
ATOM 768 N N . LEU A 1 92 ? -14.916 5.222 15.526 1.00 90.50 92 LEU A N 1
ATOM 769 C CA . LEU A 1 92 ? -16.085 4.408 15.175 1.00 90.50 92 LEU A CA 1
ATOM 770 C C . LEU A 1 92 ? -16.670 3.667 16.383 1.00 90.50 92 LEU A C 1
ATOM 772 O O . LEU A 1 92 ? -17.887 3.494 16.454 1.00 90.50 92 LEU A O 1
ATOM 776 N N . MET A 1 93 ? -15.819 3.230 17.314 1.00 91.56 93 MET A N 1
ATOM 777 C CA . MET A 1 93 ? -16.231 2.508 18.521 1.00 91.56 93 MET A CA 1
ATOM 778 C C . MET A 1 93 ? -16.734 3.445 19.622 1.00 91.56 93 MET A C 1
ATOM 780 O O . MET A 1 93 ? -17.627 3.065 20.372 1.00 91.56 93 MET A O 1
ATOM 784 N N . TRP A 1 94 ? -16.218 4.675 19.684 1.00 89.38 94 TRP A N 1
ATOM 785 C CA . TRP A 1 94 ? -16.463 5.625 20.774 1.00 89.38 94 TRP A CA 1
ATOM 786 C C . TRP A 1 94 ? -17.945 5.833 21.125 1.00 89.38 94 TRP A C 1
ATOM 788 O O . TRP A 1 94 ? -18.307 5.897 22.294 1.00 89.38 94 TRP A O 1
ATOM 798 N N . LYS A 1 95 ? -18.828 5.926 20.121 1.00 89.38 95 LYS A N 1
ATOM 799 C CA . LYS A 1 95 ? -20.272 6.169 20.329 1.00 89.38 95 LYS A CA 1
ATOM 800 C C . LYS A 1 95 ? -21.121 4.893 20.382 1.00 89.38 95 LYS A C 1
ATOM 802 O O . LYS A 1 95 ? -22.349 4.971 20.346 1.00 89.38 95 LYS A O 1
ATOM 807 N N . LYS A 1 96 ? -20.506 3.712 20.378 1.00 91.19 96 LYS A N 1
ATOM 808 C CA . LYS A 1 96 ? -21.214 2.430 20.279 1.00 91.19 96 LYS A CA 1
ATOM 809 C C . LYS A 1 96 ? -21.347 1.790 21.659 1.00 91.19 96 LYS A C 1
ATOM 811 O O . LYS A 1 96 ? -20.458 1.898 22.494 1.00 91.19 96 LYS A O 1
ATOM 816 N N . LYS A 1 97 ? -22.453 1.074 21.884 1.00 93.81 97 LYS A N 1
ATOM 817 C CA . LYS A 1 97 ? -22.656 0.256 23.090 1.00 93.81 97 LYS A CA 1
ATOM 818 C C . LYS A 1 97 ? -21.792 -1.007 22.999 1.00 93.81 97 LYS A C 1
ATOM 820 O O . LYS A 1 97 ? -22.256 -2.048 22.547 1.00 93.81 97 LYS A O 1
ATOM 825 N N . ILE A 1 98 ? -20.517 -0.879 23.351 1.00 93.00 98 ILE A N 1
ATOM 826 C CA . ILE A 1 98 ? -19.497 -1.926 23.257 1.00 93.00 98 ILE A CA 1
ATOM 827 C C . ILE A 1 98 ? -18.904 -2.133 24.655 1.00 93.00 98 ILE A C 1
ATOM 829 O O . ILE A 1 98 ? -18.661 -1.165 25.369 1.00 93.00 98 ILE A O 1
ATOM 833 N N . THR A 1 99 ? -18.701 -3.387 25.056 1.00 94.94 99 THR A N 1
ATOM 834 C CA . THR A 1 99 ? -18.044 -3.727 26.324 1.00 94.94 99 THR A CA 1
ATOM 835 C C . THR A 1 99 ? -16.525 -3.683 26.175 1.00 94.94 99 THR A C 1
ATOM 837 O O . THR A 1 99 ? -15.982 -3.791 25.074 1.00 94.94 99 THR A O 1
ATOM 840 N N . ASP A 1 100 ? -15.826 -3.592 27.297 1.00 93.00 100 ASP A N 1
ATOM 841 C CA . ASP A 1 100 ? -14.372 -3.738 27.389 1.00 93.00 100 ASP A CA 1
ATOM 842 C C . ASP A 1 100 ? -13.855 -5.003 26.671 1.00 93.00 100 ASP A C 1
ATOM 844 O O . ASP A 1 100 ? -12.901 -4.931 25.896 1.00 93.00 100 ASP A O 1
ATOM 848 N N . LYS A 1 101 ? -14.540 -6.146 26.823 1.00 96.31 101 LYS A N 1
ATOM 849 C CA . LYS A 1 101 ? -14.174 -7.411 26.157 1.00 96.31 101 LYS A CA 1
ATOM 850 C C . LYS A 1 101 ? -14.275 -7.339 24.635 1.00 96.31 101 LYS A C 1
ATOM 852 O O . LYS A 1 101 ? -13.418 -7.876 23.933 1.00 96.31 101 LYS A O 1
ATOM 857 N N . HIS A 1 102 ? -15.305 -6.677 24.110 1.00 94.19 102 HIS A N 1
ATOM 858 C CA . HIS A 1 102 ? -15.433 -6.467 22.670 1.00 94.19 102 HIS A CA 1
ATOM 859 C C . HIS A 1 102 ? -14.323 -5.545 22.144 1.00 94.19 102 HIS A C 1
ATOM 861 O O . HIS A 1 102 ? -13.773 -5.817 21.079 1.00 94.19 102 HIS A O 1
ATOM 867 N N . ILE A 1 103 ? -13.947 -4.501 22.893 1.00 93.75 103 ILE A N 1
ATOM 868 C CA . ILE A 1 103 ? -12.820 -3.626 22.535 1.00 93.75 103 ILE A CA 1
ATOM 869 C C . ILE A 1 103 ? -11.518 -4.433 22.508 1.00 93.75 103 ILE A C 1
ATOM 871 O O . ILE A 1 103 ? -10.812 -4.402 21.501 1.00 93.75 103 ILE A O 1
ATOM 875 N N . LEU A 1 104 ? -11.233 -5.214 23.555 1.00 95.56 104 LEU A N 1
ATOM 876 C CA . LEU A 1 104 ? -10.045 -6.070 23.628 1.00 95.56 104 LEU A CA 1
ATOM 877 C C . LEU A 1 104 ? -9.961 -7.028 22.430 1.00 95.56 104 LEU A C 1
ATOM 879 O O . LEU A 1 104 ? -8.908 -7.162 21.806 1.00 95.56 104 LEU A O 1
ATOM 883 N N . TYR A 1 105 ? -11.085 -7.652 22.066 1.00 95.88 105 TYR A N 1
ATOM 884 C CA . TYR A 1 105 ? -11.166 -8.510 20.887 1.00 95.88 105 TYR A CA 1
ATOM 885 C C . TYR A 1 105 ? -10.857 -7.742 19.596 1.00 95.88 105 TYR A C 1
ATOM 887 O O . TYR A 1 105 ? -10.048 -8.202 18.792 1.00 95.88 105 TYR A O 1
ATOM 895 N N . ILE A 1 106 ? -11.467 -6.570 19.392 1.00 93.81 106 ILE A N 1
ATOM 896 C CA . ILE A 1 106 ? -11.254 -5.755 18.188 1.00 93.81 106 ILE A CA 1
ATOM 897 C C . ILE A 1 106 ? -9.786 -5.333 18.073 1.00 93.81 106 ILE A C 1
ATOM 899 O O . ILE A 1 106 ? -9.209 -5.428 16.988 1.00 93.81 106 ILE A O 1
ATOM 903 N N . PHE A 1 107 ? -9.152 -4.918 19.169 1.00 94.44 107 PHE A N 1
ATOM 904 C CA . PHE A 1 107 ? -7.736 -4.563 19.148 1.00 94.44 107 PHE A CA 1
ATOM 905 C C . PHE A 1 107 ? -6.859 -5.758 18.760 1.00 94.44 107 PHE A C 1
ATOM 907 O O . PHE A 1 107 ? -6.108 -5.669 17.788 1.00 94.44 107 PHE A O 1
ATOM 914 N N . ASN A 1 108 ? -7.029 -6.892 19.442 1.00 95.81 108 ASN A N 1
ATOM 915 C CA . ASN A 1 108 ? -6.168 -8.062 19.264 1.00 95.81 108 ASN A CA 1
ATOM 916 C C . ASN A 1 108 ? -6.393 -8.801 17.941 1.00 95.81 108 ASN A C 1
ATOM 918 O O . ASN A 1 108 ? -5.449 -9.320 17.355 1.00 95.81 108 ASN A O 1
ATOM 922 N N . ARG A 1 109 ? -7.638 -8.883 17.460 1.00 95.25 109 ARG A N 1
ATOM 923 C CA . ARG A 1 109 ? -7.986 -9.667 16.263 1.00 95.25 109 ARG A CA 1
ATOM 924 C C . ARG A 1 109 ? -8.116 -8.842 14.992 1.00 95.25 109 ARG A C 1
ATOM 926 O O . ARG A 1 109 ? -8.127 -9.427 13.915 1.00 95.25 109 ARG A O 1
ATOM 933 N N . ILE A 1 110 ? -8.263 -7.520 15.090 1.00 91.88 110 ILE A N 1
ATOM 934 C CA . ILE A 1 110 ? -8.549 -6.675 13.923 1.00 91.88 110 ILE A CA 1
ATOM 935 C C . ILE A 1 110 ? -7.535 -5.546 13.777 1.00 91.88 110 ILE A C 1
ATOM 937 O O . ILE A 1 110 ? -7.006 -5.366 12.683 1.00 91.88 110 ILE A O 1
ATOM 941 N N . ILE A 1 111 ? -7.285 -4.755 14.825 1.00 92.81 111 ILE A N 1
ATOM 942 C CA . ILE A 1 111 ? -6.427 -3.566 14.706 1.00 92.81 111 ILE A CA 1
ATOM 943 C C . ILE A 1 111 ? -4.960 -3.971 14.572 1.00 92.81 111 ILE A C 1
ATOM 945 O O . ILE A 1 111 ? -4.3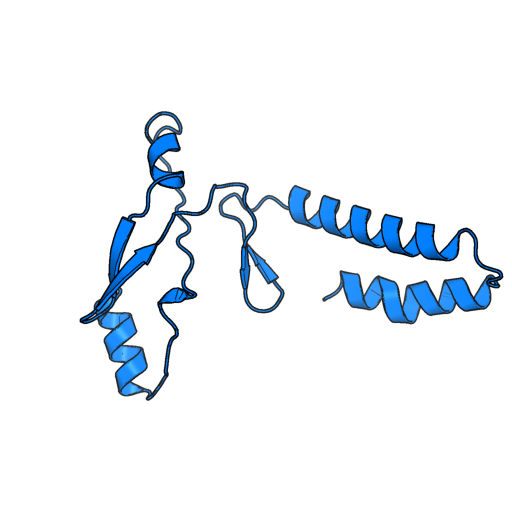29 -3.544 13.611 1.00 92.81 111 ILE A O 1
ATOM 949 N N . ILE A 1 112 ? -4.446 -4.812 15.475 1.00 93.19 112 ILE A N 1
ATOM 950 C CA . ILE A 1 112 ? -3.043 -5.256 15.450 1.00 93.19 112 ILE A CA 1
ATOM 951 C C . ILE A 1 112 ? -2.703 -5.965 14.125 1.00 93.19 112 ILE A C 1
ATOM 953 O O . ILE A 1 112 ? -1.827 -5.462 13.421 1.00 93.19 112 ILE A O 1
ATOM 957 N N . PRO A 1 113 ? -3.456 -6.993 13.674 1.00 93.38 113 PRO A N 1
ATOM 958 C CA . PRO A 1 113 ? -3.149 -7.662 12.406 1.00 93.38 113 PRO A CA 1
ATOM 959 C C . PRO A 1 113 ? -3.195 -6.740 11.178 1.00 93.38 113 PRO A C 1
ATOM 961 O O . PRO A 1 113 ? -2.499 -6.968 10.197 1.00 93.38 113 PRO A O 1
ATOM 964 N N . ARG A 1 114 ? -4.017 -5.680 11.206 1.00 89.38 114 ARG A N 1
ATOM 965 C CA . ARG A 1 114 ? -4.087 -4.687 10.118 1.00 89.38 114 ARG A CA 1
ATOM 966 C C . ARG A 1 114 ? -2.934 -3.690 10.104 1.00 89.38 114 ARG A C 1
ATOM 968 O O . ARG A 1 114 ? -2.794 -2.991 9.108 1.00 89.38 114 ARG A O 1
ATOM 975 N N . VAL A 1 115 ? -2.232 -3.525 11.221 1.00 88.62 115 VAL A N 1
ATOM 976 C CA . VAL A 1 115 ? -1.046 -2.665 11.321 1.00 88.62 115 VAL A CA 1
ATOM 977 C C . VAL A 1 115 ? 0.215 -3.466 11.006 1.00 88.62 115 VAL A C 1
ATOM 979 O O . VAL A 1 115 ? 1.140 -2.909 10.430 1.00 88.62 115 VAL A O 1
ATOM 982 N N . GLU A 1 116 ? 0.237 -4.753 11.362 1.00 86.31 116 GLU A N 1
ATOM 983 C CA . GLU A 1 116 ? 1.324 -5.679 11.019 1.00 86.31 116 GLU A CA 1
ATOM 984 C C . GLU A 1 116 ? 1.418 -5.963 9.512 1.00 86.31 116 GLU A C 1
ATOM 986 O O . GLU A 1 116 ? 2.520 -6.158 9.004 1.00 86.31 116 GLU A O 1
ATOM 991 N N . TYR A 1 117 ? 0.277 -5.985 8.811 1.00 80.81 117 TYR A N 1
ATOM 992 C CA . TYR A 1 117 ? 0.187 -6.175 7.358 1.00 80.81 117 TYR A CA 1
ATOM 993 C C . TYR A 1 117 ? 0.323 -4.865 6.568 1.00 80.81 117 TYR A C 1
ATOM 995 O O . TYR A 1 117 ? 1.091 -4.841 5.578 1.00 80.81 117 TYR A O 1
#

Secondary structure (DSSP, 8-state):
-HHHHHHHHHHTT----GGG--B-----S-GGG-TTTTTSEEEEEETTEEEEEEBPPTT--EEETTEEE-TT--HHHHHHHHHHHHHHHHHHHHTS---HHHHHHHIIIIIHHHHH-

Radius of gyration: 20.85 Å; chains: 1; bounding box: 45×40×56 Å